Protein AF-A0A2N5H540-F1 (afdb_monomer)

Foldseek 3Di:
DFADQDPVNVVLLVLLLVCLCVFQVDDSVVSNVLCCPAPLVVCCRVPVPVSVVVDSVNRNVRSCVVVVGDTDDDD

Sequence (75 aa):
MTRKLNKADQWLINEVEKELITTYNLDKKEAGLYIKHSSFYKMLQDKSNFVHHEGIEKWVSIIALHKKLKWRERK

Solvent-accessible surface area (backbone atoms only — not comparable to full-atom values): 4370 Å² total; per-residue (Å²): 132,86,49,81,80,52,73,67,55,50,50,52,51,52,52,31,35,50,51,38,26,70,55,53,70,40,53,72,72,54,32,51,49,50,45,67,74,29,70,63,50,55,38,43,42,76,40,40,73,61,54,67,71,61,42,57,70,52,50,38,49,52,48,32,61,77,68,67,58,66,77,60,80,85,126

Radius of gyration: 12.1 Å; Cα contacts (8 Å, |Δi|>4): 61; chains: 1; bounding box: 41×18×26 Å

Structure (mmCIF, N/CA/C/O backbon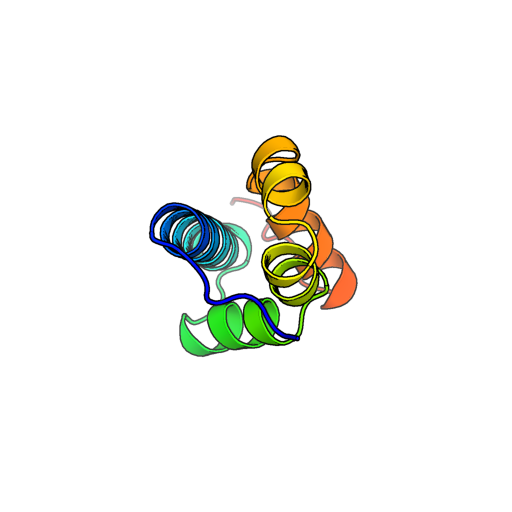e):
data_AF-A0A2N5H540-F1
#
_entry.id   AF-A0A2N5H540-F1
#
loop_
_atom_site.group_PDB
_atom_site.id
_atom_site.type_symbol
_atom_site.label_atom_id
_atom_site.label_alt_id
_atom_site.label_comp_id
_atom_site.label_asym_id
_atom_site.label_entity_id
_atom_site.label_seq_id
_atom_site.pdbx_PDB_ins_code
_atom_site.Cartn_x
_atom_site.Cartn_y
_atom_site.Cartn_z
_atom_site.occupancy
_atom_site.B_iso_or_equiv
_atom_site.auth_seq_id
_atom_site.auth_comp_id
_atom_site.auth_asym_id
_atom_site.auth_atom_id
_atom_site.pdbx_PDB_model_num
ATOM 1 N N . MET A 1 1 ? 16.492 -11.361 -4.282 1.00 50.94 1 MET A N 1
ATOM 2 C CA . MET A 1 1 ? 17.024 -10.129 -3.659 1.00 50.94 1 MET A CA 1
ATOM 3 C C . MET A 1 1 ? 15.901 -9.115 -3.606 1.00 50.94 1 MET A C 1
ATOM 5 O O . MET A 1 1 ? 15.313 -8.848 -4.644 1.00 50.94 1 MET A O 1
ATOM 9 N N . THR A 1 2 ? 15.575 -8.592 -2.428 1.00 61.75 2 THR A N 1
ATOM 10 C CA . THR A 1 2 ? 14.503 -7.604 -2.269 1.00 61.75 2 THR A CA 1
ATOM 11 C C . THR A 1 2 ? 14.991 -6.240 -2.750 1.00 61.75 2 THR A C 1
ATOM 13 O O . THR A 1 2 ? 15.939 -5.690 -2.189 1.00 61.75 2 THR A O 1
ATOM 16 N N . ARG A 1 3 ? 14.385 -5.700 -3.812 1.00 78.06 3 ARG A N 1
ATOM 17 C CA . ARG A 1 3 ? 14.74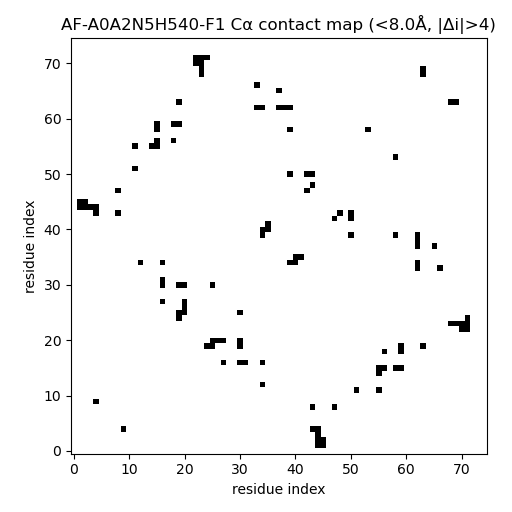5 -4.379 -4.342 1.00 78.06 3 ARG A CA 1
ATOM 18 C C . ARG A 1 3 ? 14.425 -3.296 -3.310 1.00 78.06 3 ARG A C 1
ATOM 20 O O . ARG A 1 3 ? 13.360 -3.301 -2.694 1.00 78.06 3 ARG A O 1
ATOM 27 N N . LYS A 1 4 ? 15.334 -2.330 -3.153 1.00 82.31 4 LYS A N 1
ATOM 28 C CA . LYS A 1 4 ? 15.087 -1.136 -2.339 1.00 82.31 4 LYS A CA 1
ATOM 29 C C . LYS A 1 4 ? 14.035 -0.256 -3.023 1.00 82.31 4 LYS A C 1
ATOM 31 O O . LYS A 1 4 ? 14.197 0.095 -4.191 1.00 82.31 4 LYS A O 1
ATOM 36 N N . LEU A 1 5 ? 12.988 0.106 -2.284 1.00 87.00 5 LEU A N 1
ATOM 37 C CA . LEU A 1 5 ? 11.922 0.990 -2.761 1.00 87.00 5 LEU A CA 1
ATOM 38 C C . LEU A 1 5 ? 12.483 2.384 -3.063 1.00 87.00 5 LEU A C 1
ATOM 40 O O . LEU A 1 5 ? 13.188 2.966 -2.230 1.00 87.00 5 LEU A O 1
ATOM 44 N N . ASN A 1 6 ? 12.177 2.911 -4.246 1.00 89.75 6 ASN A N 1
ATOM 45 C CA . ASN A 1 6 ? 12.572 4.258 -4.653 1.00 89.75 6 ASN A CA 1
ATOM 46 C C . ASN A 1 6 ? 11.512 5.304 -4.235 1.00 89.75 6 ASN A C 1
ATOM 48 O O . ASN A 1 6 ? 10.517 4.984 -3.587 1.00 89.75 6 ASN A O 1
ATOM 52 N N . LYS A 1 7 ? 11.722 6.578 -4.595 1.00 91.06 7 LYS A N 1
ATOM 53 C CA . LYS A 1 7 ? 10.781 7.663 -4.262 1.00 91.06 7 LYS A CA 1
ATOM 54 C C . LYS A 1 7 ? 9.391 7.472 -4.886 1.00 91.06 7 LYS A C 1
ATOM 56 O O . LYS A 1 7 ? 8.405 7.798 -4.237 1.00 91.06 7 LYS A O 1
ATOM 61 N N . ALA A 1 8 ? 9.310 6.938 -6.106 1.00 91.25 8 ALA A N 1
ATOM 62 C CA . ALA A 1 8 ? 8.034 6.684 -6.773 1.00 91.25 8 ALA A CA 1
ATOM 63 C C . ALA A 1 8 ? 7.262 5.561 -6.068 1.00 91.25 8 ALA A C 1
ATOM 65 O O . ALA A 1 8 ? 6.075 5.701 -5.798 1.00 91.25 8 ALA A O 1
ATOM 66 N N . ASP A 1 9 ? 7.950 4.483 -5.692 1.00 91.94 9 ASP A N 1
ATOM 67 C CA . ASP A 1 9 ? 7.368 3.374 -4.935 1.00 91.94 9 ASP A CA 1
ATOM 68 C C . ASP A 1 9 ? 6.806 3.851 -3.585 1.00 91.94 9 ASP A C 1
ATOM 70 O O . ASP A 1 9 ? 5.707 3.468 -3.189 1.00 91.94 9 ASP A O 1
ATOM 74 N N . GLN A 1 10 ? 7.543 4.722 -2.886 1.00 92.50 10 GLN A N 1
ATOM 75 C CA . GLN A 1 10 ? 7.091 5.324 -1.627 1.00 92.50 10 GLN A CA 1
ATOM 76 C C . GLN A 1 10 ? 5.877 6.234 -1.819 1.00 92.50 10 GLN A C 1
ATOM 78 O O . GLN A 1 10 ? 4.952 6.184 -1.013 1.00 92.50 10 GLN A O 1
ATOM 83 N N . TRP A 1 11 ? 5.865 7.042 -2.883 1.00 94.44 11 TRP A N 1
ATOM 84 C CA . TRP A 1 11 ? 4.705 7.860 -3.227 1.00 94.44 11 TRP A CA 1
ATOM 85 C C . TRP A 1 11 ? 3.467 6.988 -3.467 1.00 94.44 11 TRP A C 1
ATOM 87 O O . TRP A 1 11 ? 2.429 7.235 -2.863 1.00 94.44 11 TRP A O 1
ATOM 97 N N . LEU A 1 12 ? 3.600 5.905 -4.239 1.00 93.75 12 LEU A N 1
ATOM 98 C CA . LEU A 1 12 ? 2.488 4.997 -4.519 1.00 93.75 12 LEU A CA 1
ATOM 99 C C . LEU A 1 12 ? 1.966 4.303 -3.253 1.00 93.75 12 LEU A C 1
ATOM 101 O O . LEU A 1 12 ? 0.757 4.194 -3.068 1.00 93.75 12 LEU A O 1
ATOM 105 N N . ILE A 1 13 ? 2.861 3.862 -2.363 1.00 94.81 13 ILE A N 1
ATOM 106 C CA . ILE A 1 13 ? 2.472 3.306 -1.058 1.00 94.81 13 ILE A CA 1
ATOM 107 C C . ILE A 1 13 ? 1.645 4.317 -0.260 1.00 94.81 13 ILE A C 1
ATOM 109 O O . ILE A 1 13 ? 0.624 3.938 0.307 1.00 94.81 13 ILE A O 1
ATOM 113 N N . ASN A 1 14 ? 2.071 5.581 -0.221 1.00 95.12 14 ASN A N 1
ATOM 114 C CA . ASN A 1 14 ? 1.371 6.619 0.531 1.00 95.12 14 ASN A CA 1
ATOM 115 C C . ASN A 1 14 ? -0.018 6.908 -0.051 1.00 95.12 14 ASN A C 1
ATOM 117 O O . ASN A 1 14 ? -0.965 7.080 0.710 1.00 95.12 14 ASN A O 1
ATOM 121 N N . GLU A 1 15 ? -0.158 6.924 -1.378 1.00 95.81 15 GLU A N 1
ATOM 122 C CA . GLU A 1 15 ? -1.461 7.123 -2.019 1.00 95.81 15 GLU A CA 1
ATOM 123 C C . GLU A 1 15 ? -2.407 5.944 -1.758 1.00 95.81 15 GLU A C 1
ATOM 125 O O . GLU A 1 15 ? -3.559 6.150 -1.382 1.00 95.81 15 GLU A O 1
ATOM 130 N N . VAL A 1 16 ? -1.913 4.703 -1.854 1.00 95.31 16 VAL A N 1
ATOM 131 C CA . VAL A 1 16 ? -2.694 3.504 -1.502 1.00 95.31 16 VAL A CA 1
ATOM 132 C C . VAL A 1 16 ? -3.086 3.514 -0.019 1.00 95.31 16 VAL A C 1
ATOM 134 O O . VAL A 1 16 ? -4.216 3.166 0.317 1.00 95.31 16 VAL A O 1
ATOM 137 N N . GLU A 1 17 ? -2.183 3.925 0.878 1.00 95.50 17 GLU A N 1
ATOM 138 C CA . GLU A 1 17 ? -2.464 4.052 2.315 1.00 95.50 17 GLU A CA 1
ATOM 139 C C . GLU A 1 17 ? -3.564 5.081 2.570 1.00 95.50 17 GLU A C 1
ATOM 141 O O . GLU A 1 17 ? -4.529 4.792 3.278 1.00 95.50 17 GLU A O 1
ATOM 146 N N . LYS A 1 18 ? -3.444 6.261 1.958 1.00 95.12 18 LYS A N 1
ATOM 147 C CA . LYS A 1 18 ? -4.422 7.339 2.080 1.00 95.12 18 LYS A CA 1
ATOM 148 C C . LYS A 1 18 ? -5.800 6.893 1.605 1.00 95.12 18 LYS A C 1
ATOM 150 O O . LYS A 1 18 ? -6.770 7.108 2.322 1.00 95.12 18 LYS A O 1
ATOM 155 N N . GLU A 1 19 ? -5.872 6.228 0.457 1.00 93.75 19 GLU A N 1
ATOM 156 C CA . GLU A 1 19 ? -7.137 5.781 -0.125 1.00 93.75 19 GLU A CA 1
ATOM 157 C C . GLU A 1 19 ? -7.799 4.657 0.690 1.00 93.75 19 GLU A C 1
ATOM 159 O O . GLU A 1 19 ? -9.022 4.606 0.832 1.00 93.75 19 GLU A O 1
ATOM 164 N N . LEU A 1 20 ? -7.000 3.773 1.299 1.00 92.31 20 LEU A N 1
ATOM 165 C CA . LEU A 1 20 ? -7.494 2.772 2.245 1.00 92.31 20 LEU A CA 1
ATOM 166 C C . LEU A 1 20 ? -8.084 3.422 3.506 1.00 92.31 20 LEU A C 1
ATOM 168 O O . LEU A 1 20 ? -9.154 3.018 3.963 1.00 92.31 20 LEU A O 1
ATOM 172 N N . ILE A 1 21 ? -7.408 4.436 4.052 1.00 93.12 21 ILE A N 1
ATOM 173 C CA . ILE A 1 21 ? -7.875 5.189 5.224 1.00 93.12 21 ILE A CA 1
ATOM 174 C C . ILE A 1 21 ? -9.185 5.916 4.904 1.00 93.12 21 ILE A C 1
ATOM 176 O O . ILE A 1 21 ? -10.139 5.814 5.671 1.00 93.12 21 ILE A O 1
ATOM 180 N N . THR A 1 22 ? -9.262 6.623 3.774 1.00 91.88 22 THR A N 1
ATOM 181 C CA . THR A 1 22 ? -10.446 7.414 3.403 1.00 91.88 22 THR A CA 1
ATOM 182 C C . THR A 1 22 ? -11.641 6.538 3.036 1.00 91.88 22 THR A C 1
ATOM 184 O O . THR A 1 22 ? -12.752 6.807 3.489 1.00 91.88 22 THR A O 1
ATOM 187 N N . THR A 1 23 ? -11.431 5.474 2.256 1.00 90.50 23 THR A N 1
ATOM 188 C CA . THR A 1 23 ? -12.525 4.638 1.734 1.00 90.50 23 THR A CA 1
ATOM 189 C C . THR A 1 23 ? -13.042 3.632 2.763 1.00 90.50 23 THR A C 1
ATOM 191 O O . THR A 1 23 ? -14.246 3.376 2.827 1.00 90.50 23 THR A O 1
ATOM 194 N N . TYR A 1 24 ? -12.159 3.075 3.597 1.00 87.88 24 TYR A N 1
ATOM 195 C CA . TYR A 1 24 ? -12.505 2.003 4.541 1.00 87.88 24 TYR A CA 1
ATOM 196 C C . TYR A 1 24 ? -12.439 2.436 6.010 1.00 87.88 24 TYR A C 1
ATOM 198 O O . TYR A 1 24 ? -12.685 1.613 6.889 1.00 87.88 24 TYR A O 1
ATOM 206 N N . ASN A 1 25 ? -12.151 3.715 6.288 1.00 88.12 25 ASN A N 1
ATOM 207 C CA . ASN A 1 25 ? -12.049 4.276 7.640 1.00 88.12 25 ASN A CA 1
ATOM 208 C C . ASN A 1 25 ? -11.075 3.484 8.532 1.00 88.12 25 ASN A C 1
ATOM 210 O O . ASN A 1 25 ? -11.368 3.208 9.696 1.00 88.12 25 ASN A O 1
ATOM 214 N N . LEU A 1 26 ? -9.941 3.080 7.955 1.00 89.06 26 LEU A N 1
ATOM 215 C CA . LEU A 1 26 ? -8.871 2.401 8.681 1.00 89.06 26 LEU A CA 1
ATOM 216 C C . L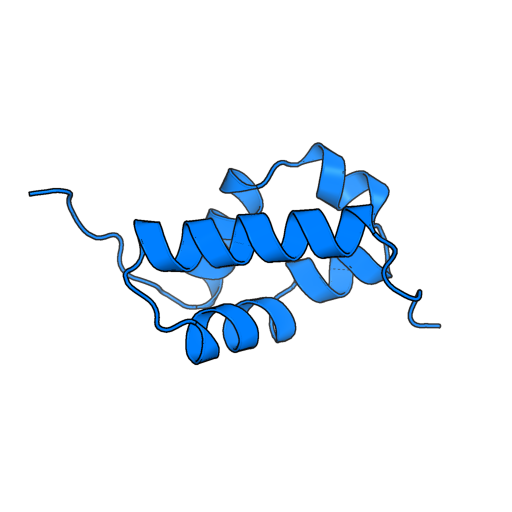EU A 1 26 ? -8.013 3.403 9.442 1.00 89.06 26 LEU A C 1
ATOM 218 O O . LEU A 1 26 ? -7.753 4.505 8.957 1.00 89.06 26 LEU A O 1
ATOM 222 N N . ASP A 1 27 ? -7.462 2.973 10.573 1.00 91.56 27 ASP A N 1
ATOM 223 C CA . ASP A 1 27 ? -6.379 3.717 11.198 1.00 91.56 27 ASP A CA 1
ATOM 224 C C . ASP A 1 27 ? -5.107 3.627 10.354 1.00 91.56 27 ASP A C 1
ATOM 226 O O . ASP A 1 27 ? -4.807 2.608 9.725 1.00 91.56 27 ASP A O 1
ATOM 230 N N . LYS A 1 28 ? -4.273 4.670 10.413 1.00 90.31 28 LYS A N 1
ATOM 231 C CA . LYS A 1 28 ? -2.995 4.699 9.686 1.00 90.31 28 LYS A CA 1
ATOM 232 C C . LYS A 1 28 ? -2.116 3.479 9.986 1.00 90.31 28 LYS A C 1
ATOM 234 O O . LYS A 1 28 ? -1.478 2.928 9.094 1.00 90.31 28 LYS A O 1
ATOM 239 N N . LYS A 1 29 ? -2.100 3.024 11.244 1.00 92.06 29 LYS A N 1
ATOM 240 C CA . LYS A 1 29 ? -1.347 1.823 11.639 1.00 92.06 29 LYS A CA 1
ATOM 241 C C . LYS A 1 29 ? -1.884 0.561 10.961 1.00 92.06 29 LYS A C 1
ATOM 243 O O . LYS A 1 29 ? -1.084 -0.263 10.525 1.00 92.06 29 LYS A O 1
ATOM 248 N N . GLU A 1 30 ? -3.202 0.416 10.866 1.00 92.06 30 GLU A N 1
ATOM 249 C CA . GLU A 1 30 ? -3.838 -0.741 10.232 1.00 92.06 30 GLU A CA 1
ATOM 250 C C . GLU A 1 30 ? -3.625 -0.736 8.721 1.00 92.06 30 GLU A C 1
ATOM 252 O O . GLU A 1 30 ? -3.177 -1.741 8.167 1.00 92.06 30 GLU A O 1
ATOM 257 N N . ALA A 1 31 ? -3.850 0.406 8.065 1.00 92.81 31 ALA A N 1
ATOM 258 C CA . ALA A 1 31 ? -3.630 0.568 6.631 1.00 92.81 31 ALA A CA 1
ATOM 259 C C . ALA A 1 31 ? -2.180 0.228 6.242 1.00 92.81 31 ALA A C 1
ATOM 261 O O . ALA A 1 31 ? -1.947 -0.593 5.349 1.00 92.81 31 ALA A O 1
ATOM 262 N N . GLY A 1 32 ? -1.198 0.758 6.980 1.00 93.38 32 GLY A N 1
ATOM 263 C CA . GLY A 1 32 ? 0.212 0.442 6.765 1.00 93.38 32 GLY A CA 1
ATOM 264 C C . GLY A 1 32 ? 0.544 -1.042 6.977 1.00 93.38 32 GLY A C 1
ATOM 265 O O . GLY A 1 32 ? 1.361 -1.611 6.247 1.00 93.38 32 GLY A O 1
ATOM 266 N N . LEU A 1 33 ? -0.101 -1.705 7.942 1.00 93.56 33 LEU A N 1
ATOM 267 C CA . LEU A 1 33 ? 0.090 -3.136 8.199 1.00 93.56 33 LEU A CA 1
ATOM 268 C C . LEU A 1 33 ? -0.521 -3.995 7.084 1.00 93.56 33 LEU A C 1
ATOM 270 O O . LEU A 1 33 ? 0.103 -4.956 6.626 1.00 93.56 33 LEU A O 1
ATOM 274 N N . TYR A 1 34 ? -1.699 -3.623 6.583 1.00 93.88 34 TYR A N 1
ATOM 275 C CA . TYR A 1 34 ? -2.332 -4.29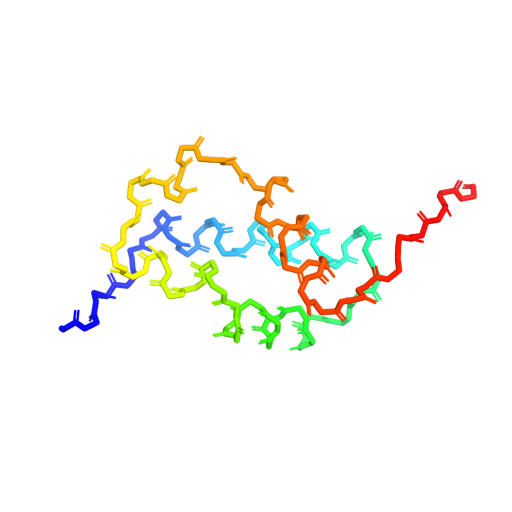6 5.451 1.00 93.88 34 TYR A CA 1
ATOM 276 C C . TYR A 1 34 ? -1.521 -4.161 4.173 1.00 93.88 34 TYR A C 1
ATOM 278 O O . TYR A 1 34 ? -1.329 -5.166 3.491 1.00 93.88 34 TYR A O 1
ATOM 286 N N . ILE A 1 35 ? -0.979 -2.973 3.897 1.00 93.81 35 ILE A N 1
ATOM 287 C CA . ILE A 1 35 ? -0.069 -2.756 2.772 1.00 93.81 35 ILE A CA 1
ATOM 288 C C . ILE A 1 35 ? 1.152 -3.662 2.903 1.00 93.81 35 ILE A C 1
ATOM 290 O O . ILE A 1 35 ? 1.406 -4.458 2.000 1.00 93.81 35 ILE A O 1
ATOM 294 N N . LYS A 1 36 ? 1.871 -3.627 4.031 1.00 92.00 36 LYS A N 1
ATOM 295 C CA . LYS A 1 36 ? 3.086 -4.442 4.222 1.00 92.00 36 LYS A CA 1
ATOM 296 C C . LYS A 1 36 ? 2.839 -5.943 4.063 1.00 92.00 36 LYS A C 1
ATOM 298 O O . LYS A 1 36 ? 3.716 -6.652 3.580 1.00 92.00 36 LYS A O 1
ATOM 303 N N . HIS A 1 37 ? 1.662 -6.430 4.460 1.00 91.56 37 HIS A N 1
ATOM 304 C CA . HIS A 1 37 ? 1.285 -7.847 4.385 1.00 91.56 37 HIS A CA 1
ATOM 305 C C . HIS A 1 37 ? 0.445 -8.190 3.141 1.00 91.56 37 HIS A C 1
ATOM 307 O O . HIS A 1 37 ? -0.238 -9.219 3.117 1.00 91.56 37 HIS A O 1
ATOM 313 N N . SER A 1 38 ? 0.441 -7.327 2.125 1.00 92.00 38 SER A N 1
ATOM 314 C CA . SER A 1 38 ? -0.287 -7.546 0.875 1.00 92.00 38 SER A CA 1
ATOM 315 C C . SER A 1 38 ? 0.625 -8.021 -0.255 1.00 92.00 38 SER A C 1
ATOM 317 O O . SER A 1 38 ? 1.843 -7.828 -0.239 1.00 92.00 38 SER A O 1
ATOM 319 N N . SER A 1 39 ? 0.009 -8.601 -1.287 1.00 91.00 39 SER A N 1
ATOM 320 C CA . SER A 1 39 ? 0.682 -8.890 -2.553 1.00 91.00 39 SER A CA 1
ATOM 321 C C . SER A 1 39 ? 1.221 -7.623 -3.218 1.00 91.00 39 SER A C 1
ATOM 323 O O . SER A 1 39 ? 2.274 -7.699 -3.838 1.00 91.00 39 SER A O 1
ATOM 325 N N . PHE A 1 40 ? 0.572 -6.467 -3.035 1.00 93.12 40 PHE A N 1
ATOM 326 C CA . PHE A 1 40 ? 1.032 -5.174 -3.549 1.00 93.12 40 PHE A CA 1
ATOM 327 C C . PHE A 1 40 ? 2.461 -4.853 -3.100 1.00 93.12 40 PHE A C 1
ATOM 329 O O . PHE A 1 40 ? 3.319 -4.614 -3.942 1.00 93.12 40 PHE A O 1
ATOM 336 N N . TYR A 1 41 ? 2.755 -4.918 -1.797 1.00 92.12 41 TYR A N 1
ATOM 337 C CA . TYR A 1 41 ? 4.086 -4.566 -1.290 1.00 92.12 41 TYR A CA 1
ATOM 338 C C . TYR A 1 41 ? 5.177 -5.512 -1.806 1.00 92.12 41 TYR A C 1
ATOM 340 O O . TYR A 1 41 ? 6.260 -5.069 -2.189 1.00 92.12 41 TYR A O 1
ATOM 348 N N . LYS A 1 42 ? 4.867 -6.810 -1.899 1.00 91.12 42 LYS A N 1
ATOM 349 C CA . LYS A 1 42 ? 5.767 -7.805 -2.496 1.00 91.12 42 LYS A CA 1
ATOM 350 C C . LYS A 1 42 ? 5.975 -7.556 -3.995 1.00 91.12 42 LYS A C 1
ATOM 352 O O . LYS A 1 42 ? 7.104 -7.526 -4.473 1.00 91.12 42 LYS A O 1
ATOM 357 N N . MET A 1 43 ? 4.898 -7.313 -4.739 1.00 91.31 43 MET A N 1
ATOM 358 C CA . MET A 1 43 ? 4.963 -7.036 -6.176 1.00 91.31 43 MET A CA 1
ATOM 359 C C . MET A 1 43 ? 5.656 -5.715 -6.484 1.00 91.31 43 MET A C 1
ATOM 361 O O . MET A 1 43 ? 6.284 -5.602 -7.528 1.00 91.31 43 MET A O 1
ATOM 365 N N . LEU A 1 44 ? 5.599 -4.733 -5.588 1.00 90.94 44 LEU A N 1
ATOM 366 C CA . LEU A 1 44 ? 6.313 -3.471 -5.752 1.00 90.94 44 LEU A CA 1
ATOM 367 C C . LEU A 1 44 ? 7.833 -3.686 -5.688 1.00 90.94 44 LEU A C 1
ATOM 369 O O . LEU A 1 44 ? 8.580 -3.057 -6.432 1.00 90.94 44 LEU A O 1
ATOM 373 N N . GLN A 1 45 ? 8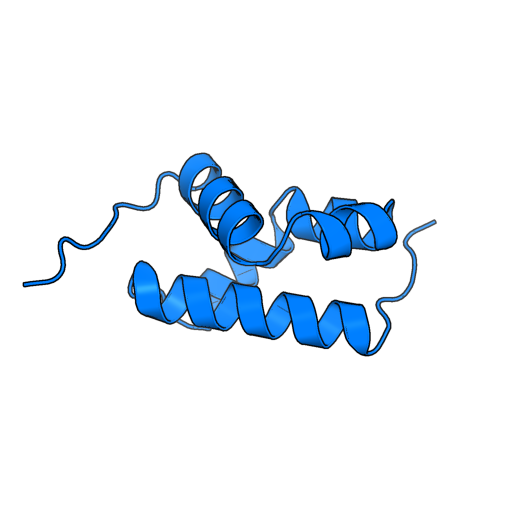.292 -4.630 -4.862 1.00 89.19 45 GLN A N 1
ATOM 374 C CA . GLN A 1 45 ? 9.704 -5.013 -4.776 1.00 89.19 45 GLN A CA 1
ATOM 375 C C . GLN A 1 45 ? 10.152 -5.853 -5.982 1.00 89.19 45 GLN A C 1
ATOM 377 O O . GLN A 1 45 ? 11.255 -5.649 -6.490 1.00 89.19 45 GLN A O 1
ATOM 382 N N . ASP A 1 46 ? 9.298 -6.757 -6.467 1.00 89.44 46 ASP A N 1
ATOM 383 C CA . ASP A 1 46 ? 9.654 -7.701 -7.536 1.00 89.44 46 ASP A CA 1
ATOM 384 C C . ASP A 1 46 ? 9.411 -7.141 -8.953 1.00 89.44 46 ASP A C 1
ATOM 386 O O . ASP A 1 46 ? 10.169 -7.415 -9.882 1.00 89.44 46 ASP A O 1
ATOM 390 N N . LYS A 1 47 ? 8.338 -6.365 -9.139 1.00 88.25 47 LYS A N 1
ATOM 391 C CA . LYS A 1 47 ? 7.802 -5.902 -10.433 1.00 88.25 47 LYS A CA 1
ATOM 392 C C . LYS A 1 47 ? 7.231 -4.474 -10.355 1.00 88.25 47 LYS A C 1
ATOM 394 O O . LYS A 1 47 ? 6.130 -4.227 -10.842 1.00 88.25 47 LYS A O 1
ATOM 399 N N . SER A 1 48 ? 7.987 -3.529 -9.787 1.00 86.19 48 SER A N 1
ATOM 400 C CA . SER A 1 48 ? 7.590 -2.112 -9.617 1.00 86.19 48 SER A CA 1
ATOM 401 C C . SER A 1 48 ? 6.868 -1.521 -10.847 1.00 86.19 48 SER A C 1
ATOM 403 O O . SER A 1 48 ? 5.747 -1.043 -10.709 1.00 86.19 48 SER A O 1
ATOM 405 N N . ASN A 1 49 ? 7.414 -1.657 -12.065 1.00 87.31 49 ASN A N 1
ATOM 406 C CA . ASN A 1 49 ? 6.799 -1.101 -13.285 1.00 87.31 49 ASN A CA 1
ATOM 407 C C . ASN A 1 49 ? 5.346 -1.560 -13.504 1.00 87.31 49 ASN A C 1
ATOM 409 O O . ASN A 1 49 ? 4.490 -0.753 -13.850 1.00 87.31 49 ASN A O 1
ATOM 413 N N . PHE A 1 50 ? 5.058 -2.845 -13.282 1.00 88.50 50 PHE A N 1
ATOM 414 C CA . PHE A 1 50 ? 3.703 -3.386 -13.413 1.00 88.50 50 PHE A CA 1
ATOM 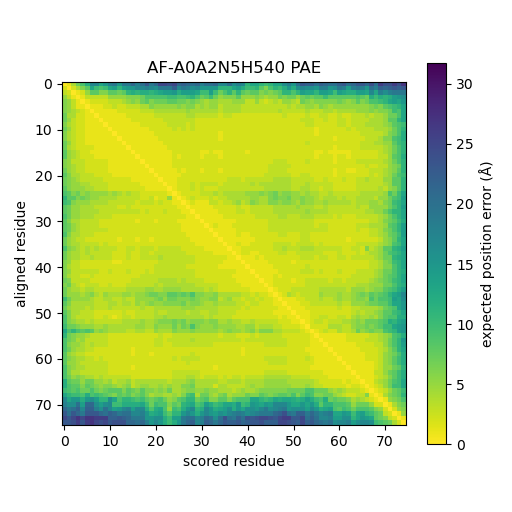415 C C . PHE A 1 50 ? 2.762 -2.768 -12.375 1.00 88.50 50 PHE A C 1
ATOM 417 O O . PHE A 1 50 ? 1.639 -2.389 -12.688 1.00 88.50 50 PHE A O 1
ATOM 424 N N . VAL A 1 51 ? 3.243 -2.628 -11.140 1.00 89.81 51 VAL A N 1
ATOM 425 C CA . VAL A 1 51 ? 2.465 -2.080 -10.027 1.00 89.81 51 VAL A CA 1
ATOM 426 C C . VAL A 1 51 ? 2.080 -0.621 -10.276 1.00 89.81 51 VAL A C 1
ATOM 428 O O . VAL A 1 51 ? 0.933 -0.258 -10.027 1.00 89.81 51 VAL A O 1
ATOM 431 N N . HIS A 1 52 ? 2.994 0.180 -10.829 1.00 90.00 52 HIS A N 1
ATOM 432 C CA . HIS A 1 52 ? 2.728 1.572 -11.212 1.00 90.00 52 HIS A CA 1
ATOM 433 C C . HIS A 1 52 ? 1.738 1.701 -12.379 1.00 90.00 52 HIS A C 1
ATOM 435 O O . HIS A 1 52 ? 0.977 2.663 -12.412 1.00 90.00 52 HIS A O 1
ATOM 441 N N . HIS A 1 53 ? 1.697 0.738 -13.307 1.00 90.44 53 HIS A N 1
ATOM 442 C CA . HIS A 1 53 ? 0.743 0.748 -14.426 1.00 90.44 53 HIS A CA 1
ATOM 443 C C . HIS A 1 53 ? -0.700 0.422 -14.022 1.00 90.44 53 HIS A C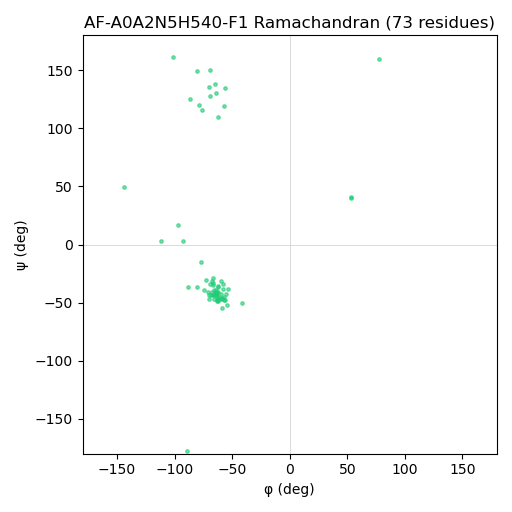 1
ATOM 445 O O . HIS A 1 53 ? -1.631 0.907 -14.656 1.00 90.44 53 HIS A O 1
ATOM 451 N N . GLU A 1 54 ? -0.890 -0.397 -12.989 1.00 86.88 54 GLU A N 1
ATOM 452 C CA . GLU A 1 54 ? -2.212 -0.884 -12.568 1.00 86.88 54 GLU A CA 1
ATOM 453 C C . GLU A 1 54 ? -3.051 0.152 -11.796 1.00 86.88 54 GLU A C 1
ATOM 455 O O . GLU A 1 54 ? -4.262 -0.012 -11.650 1.00 86.88 54 GLU A O 1
ATOM 460 N N . GLY A 1 55 ? -2.423 1.235 -11.328 1.00 86.25 55 GLY A N 1
ATOM 461 C CA . GLY A 1 55 ? -3.100 2.338 -10.646 1.00 86.25 55 GLY A CA 1
ATOM 462 C C . GLY A 1 55 ? -3.471 2.059 -9.182 1.00 86.25 55 GLY A C 1
ATOM 463 O O . GLY A 1 55 ? -3.556 0.920 -8.722 1.00 86.25 55 GLY A O 1
ATOM 464 N N . ILE A 1 56 ? -3.683 3.137 -8.425 1.00 92.38 56 ILE A N 1
ATOM 465 C CA . ILE A 1 56 ? -3.918 3.108 -6.969 1.00 92.38 56 ILE A CA 1
ATOM 466 C C . ILE A 1 56 ? -5.208 2.352 -6.620 1.00 92.38 56 ILE A C 1
ATOM 468 O O . ILE A 1 56 ? -5.191 1.453 -5.779 1.00 92.38 56 ILE A O 1
ATOM 472 N N . GLU A 1 57 ? -6.313 2.665 -7.300 1.00 90.88 57 GLU A N 1
ATOM 473 C CA . GLU A 1 57 ? -7.651 2.124 -7.013 1.00 90.88 57 GLU A CA 1
ATOM 474 C C . GLU A 1 57 ? -7.708 0.593 -7.095 1.00 90.88 57 GLU A C 1
ATOM 476 O O . GLU A 1 57 ? -8.347 -0.073 -6.269 1.00 90.88 57 GLU A O 1
ATOM 481 N N . LYS A 1 58 ? -6.991 0.010 -8.065 1.00 92.75 58 LYS A N 1
ATOM 482 C CA . LYS A 1 58 ? -6.926 -1.441 -8.238 1.00 92.75 58 LYS A CA 1
ATOM 483 C C . LYS A 1 58 ? -6.220 -2.100 -7.059 1.00 92.75 58 LYS A C 1
ATOM 485 O O . LYS A 1 58 ? -6.712 -3.096 -6.527 1.00 92.75 58 LYS A O 1
ATOM 490 N N . TRP A 1 59 ? -5.105 -1.531 -6.600 1.00 94.06 59 TRP A N 1
ATOM 491 C CA . TRP A 1 59 ? -4.374 -2.059 -5.447 1.00 94.06 59 TRP A CA 1
ATOM 492 C C . TRP A 1 59 ? -5.149 -1.919 -4.147 1.00 94.06 59 TRP A C 1
ATOM 494 O O . TRP A 1 59 ? -5.195 -2.873 -3.372 1.00 94.06 59 TRP A O 1
ATOM 504 N N . VAL A 1 60 ? -5.817 -0.787 -3.940 1.00 93.50 60 VAL A N 1
ATOM 505 C CA . VAL A 1 60 ? -6.726 -0.579 -2.806 1.00 93.50 60 VAL A CA 1
ATOM 506 C C . VAL A 1 60 ? -7.807 -1.662 -2.783 1.00 93.50 60 VAL A C 1
ATOM 508 O O . VAL A 1 60 ? -8.011 -2.306 -1.754 1.00 93.50 60 VAL A O 1
ATOM 511 N N . SER A 1 61 ? -8.434 -1.933 -3.929 1.00 91.38 61 SER A N 1
ATOM 512 C CA . SER A 1 61 ? -9.467 -2.967 -4.068 1.00 91.38 61 SER A CA 1
ATOM 513 C C . SER A 1 61 ? -8.929 -4.378 -3.805 1.00 91.38 61 SER A C 1
ATOM 515 O O . SER A 1 61 ? -9.557 -5.155 -3.087 1.00 91.38 61 SER A O 1
ATOM 517 N N . ILE A 1 62 ? -7.740 -4.711 -4.322 1.00 92.50 62 ILE A N 1
ATOM 518 C CA . ILE A 1 62 ? -7.082 -6.007 -4.081 1.00 92.50 62 ILE A CA 1
ATOM 519 C C . ILE A 1 62 ? -6.759 -6.188 -2.592 1.00 92.50 62 ILE A C 1
ATOM 521 O O . ILE A 1 62 ? -7.018 -7.253 -2.024 1.00 92.50 62 ILE A O 1
ATOM 525 N N . ILE A 1 63 ? -6.203 -5.158 -1.946 1.00 92.88 63 ILE A N 1
ATOM 526 C CA . ILE A 1 63 ? -5.873 -5.189 -0.517 1.00 92.88 63 ILE A CA 1
ATOM 527 C C . ILE A 1 63 ? -7.150 -5.367 0.305 1.00 92.88 63 ILE A C 1
ATOM 529 O O . ILE A 1 63 ? -7.199 -6.234 1.181 1.00 92.88 63 ILE A O 1
ATOM 533 N N . ALA A 1 64 ? -8.193 -4.600 -0.010 1.00 90.62 64 ALA A N 1
ATOM 534 C CA . ALA A 1 64 ? -9.475 -4.673 0.669 1.00 90.62 64 ALA A CA 1
ATOM 535 C C . ALA A 1 64 ? -10.143 -6.043 0.529 1.00 90.62 64 ALA A C 1
ATOM 537 O O . ALA A 1 64 ? -10.581 -6.607 1.533 1.00 90.62 64 ALA A O 1
ATOM 538 N N . LEU A 1 65 ? -10.152 -6.621 -0.676 1.00 89.50 65 LEU A N 1
ATOM 539 C CA . LEU A 1 65 ? -10.698 -7.954 -0.929 1.00 89.50 65 LEU A CA 1
ATOM 540 C C . LEU A 1 65 ? -9.958 -9.019 -0.113 1.00 89.50 65 LEU A C 1
ATOM 542 O O . LEU A 1 65 ? -10.579 -9.837 0.565 1.00 89.50 65 LEU A O 1
ATOM 546 N N . HIS A 1 66 ? -8.624 -8.982 -0.124 1.00 88.62 66 HIS A N 1
ATOM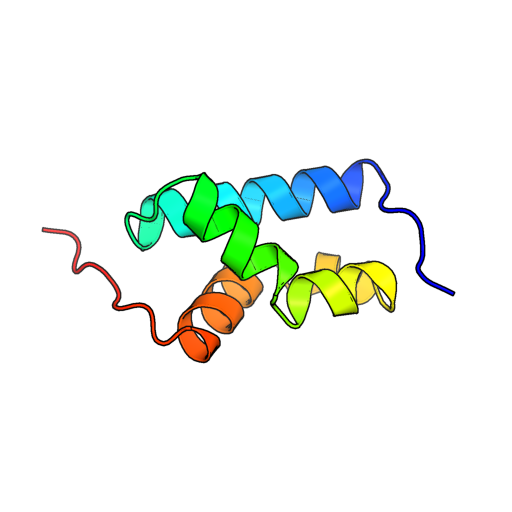 547 C CA . HIS A 1 66 ? -7.804 -9.963 0.585 1.00 88.62 66 HIS A CA 1
ATOM 548 C C . HIS A 1 66 ? -7.953 -9.865 2.110 1.00 88.62 66 HIS A C 1
ATOM 550 O O . HIS A 1 66 ? -7.889 -10.875 2.812 1.00 88.62 66 HIS A O 1
ATOM 556 N N . LYS A 1 67 ? -8.175 -8.655 2.632 1.00 86.56 67 LYS A N 1
ATOM 557 C CA . LYS A 1 67 ? -8.391 -8.401 4.064 1.00 86.56 67 LYS A CA 1
ATOM 558 C C . LYS A 1 67 ? -9.866 -8.399 4.472 1.00 86.56 67 LYS A C 1
ATOM 560 O O . LYS A 1 67 ? -10.152 -8.200 5.647 1.00 86.56 67 LYS A O 1
ATOM 565 N N . LYS A 1 68 ? -10.785 -8.684 3.539 1.00 85.19 68 LYS A N 1
ATOM 566 C CA . LYS A 1 68 ? -12.242 -8.697 3.753 1.00 85.19 68 LYS A CA 1
ATOM 567 C C . LYS A 1 68 ? -12.763 -7.388 4.366 1.00 85.19 68 LYS A C 1
ATOM 569 O O . LYS A 1 68 ? -13.627 -7.409 5.243 1.00 85.19 68 LYS A O 1
ATOM 574 N N . LEU A 1 69 ? -12.226 -6.253 3.918 1.00 85.12 69 LEU A N 1
ATOM 575 C CA . LEU A 1 69 ? -12.669 -4.939 4.378 1.00 85.12 69 LEU A CA 1
ATOM 576 C C . LEU A 1 69 ? -14.066 -4.644 3.834 1.00 85.12 69 LEU A C 1
ATOM 578 O O . LEU A 1 69 ? -14.351 -4.884 2.661 1.00 85.12 69 LEU A O 1
ATOM 582 N N . LYS A 1 70 ? -14.944 -4.118 4.687 1.00 75.62 70 LYS A N 1
ATOM 583 C CA . LYS A 1 70 ? -16.294 -3.722 4.282 1.00 75.62 70 LYS A CA 1
ATOM 584 C C . LYS A 1 70 ? -16.255 -2.294 3.748 1.00 75.62 70 LYS A C 1
ATOM 586 O O . LYS A 1 70 ? -15.784 -1.400 4.446 1.00 75.62 70 LYS A O 1
ATOM 591 N N . TRP A 1 71 ? -16.749 -2.094 2.526 1.00 65.12 71 TRP A N 1
ATOM 592 C CA . TRP A 1 71 ? -16.998 -0.758 1.979 1.00 65.12 71 TRP A CA 1
ATOM 593 C C . TRP A 1 71 ? -17.931 0.011 2.915 1.00 65.12 71 TRP A C 1
ATOM 595 O O . TRP A 1 71 ? -18.945 -0.533 3.359 1.00 65.12 71 TRP A O 1
ATOM 605 N N . ARG A 1 72 ? -17.616 1.277 3.198 1.00 66.25 72 ARG A N 1
ATOM 606 C CA . ARG A 1 72 ? -18.605 2.185 3.778 1.00 66.25 72 ARG A CA 1
ATOM 607 C C . ARG A 1 72 ? -19.518 2.655 2.651 1.00 66.25 72 ARG A C 1
ATOM 609 O O . ARG A 1 72 ? -19.049 3.299 1.715 1.00 66.25 72 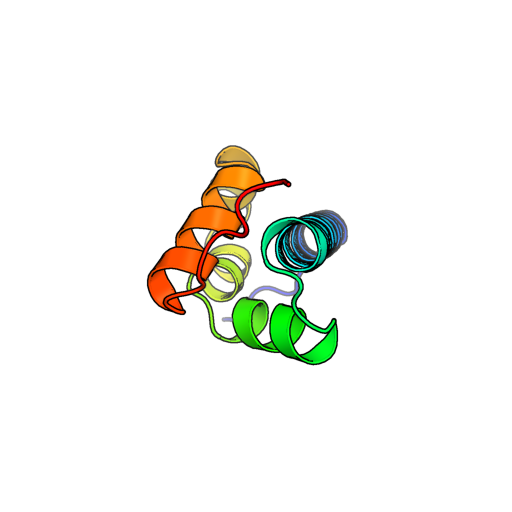ARG A O 1
ATOM 616 N N . GLU A 1 73 ? -20.815 2.376 2.752 1.00 50.81 73 GLU A N 1
ATOM 617 C CA . GLU A 1 73 ? -21.809 3.158 2.014 1.00 50.81 73 GLU A CA 1
ATOM 618 C C . GLU A 1 73 ? -21.627 4.623 2.431 1.00 50.81 73 GLU A C 1
ATOM 620 O O . GLU A 1 73 ? -21.687 4.950 3.622 1.00 50.81 73 GLU A O 1
ATOM 625 N N . ARG A 1 74 ? -21.309 5.497 1.469 1.00 49.91 74 ARG A N 1
ATOM 626 C CA . ARG A 1 74 ? -21.301 6.942 1.713 1.00 49.91 74 ARG A CA 1
ATOM 627 C C . ARG A 1 74 ? -22.739 7.320 2.082 1.00 49.91 74 ARG A C 1
ATOM 629 O O . ARG A 1 74 ? -23.619 7.198 1.235 1.00 49.91 74 ARG A O 1
ATOM 636 N N . LYS A 1 75 ? -22.967 7.673 3.351 1.00 43.59 75 LYS A N 1
ATOM 637 C CA . LYS A 1 75 ? -24.212 8.316 3.791 1.00 43.59 75 LYS A CA 1
ATOM 638 C C . LYS A 1 75 ? -24.323 9.708 3.190 1.00 43.59 75 LYS A C 1
ATOM 640 O O . LYS A 1 75 ? -23.264 10.367 3.085 1.00 43.59 75 LYS A O 1
#

Secondary structure (DSSP, 8-state):
--PPP-HHHHHHHHHHHHHHHHHH---HHHHHHHHHTSHHHHHHHHHHHHHHHH-HHHHHHHHHHHHTPPPPP--

Mean predicted aligned error: 4.71 Å

pLDDT: mean 87.35, std 11.09, range [43.59, 95.81]

Nearest PDB structures (foldseek):
  7po4-assembly1_zb  TM=4.951E-01  e=7.102E+00  Homo sapiens
  8pk8-assembly1_B  TM=4.277E-01  e=4.813E+00  Homo sapiens